Protein AF-A0A972LEQ0-F1 (afdb_monomer_lite)

Foldseek 3Di:
DPVVLVVQLVVLLCCCVVPVAPDPDPPRRVDHPVVSVVSSVVSSVD

Radius of gyration: 11.29 Å; chains: 1; bounding box: 19×27×24 Å

Secondary structure (DSSP, 8-state):
--HHHHHHHHHHHHHIIIII-S-SSTT-SSS-HHHHHHHHHHHHT-

Structure (mmCIF, N/CA/C/O backbone):
data_AF-A0A972LEQ0-F1
#
_entry.id   AF-A0A972LEQ0-F1
#
loop_
_atom_site.group_PDB
_atom_site.id
_atom_site.type_symbol
_atom_site.label_atom_id
_atom_site.label_alt_id
_atom_site.label_comp_id
_atom_site.label_asym_id
_atom_site.label_entity_id
_atom_site.label_seq_id
_atom_site.pdbx_PDB_ins_code
_atom_site.Cartn_x
_atom_site.Cartn_y
_atom_site.Cartn_z
_atom_site.occupancy
_atom_site.B_iso_or_equiv
_atom_site.auth_seq_id
_atom_site.auth_comp_id
_atom_site.auth_asym_id
_atom_site.auth_atom_id
_atom_site.pdbx_PDB_model_num
ATOM 1 N N . GLY A 1 1 ? 7.898 16.258 12.156 1.00 68.31 1 GLY A N 1
ATOM 2 C CA . GLY A 1 1 ? 7.787 15.156 11.185 1.00 68.31 1 GLY A CA 1
ATOM 3 C C . GLY A 1 1 ? 6.444 15.272 10.505 1.00 68.31 1 GLY A C 1
ATOM 4 O O . GLY A 1 1 ? 5.543 15.835 11.110 1.00 68.31 1 GLY A O 1
ATOM 5 N N . GLU A 1 2 ? 6.319 14.783 9.277 1.00 81.62 2 GLU A N 1
ATOM 6 C CA . GLU A 1 2 ? 5.076 14.822 8.484 1.00 81.62 2 GLU A CA 1
ATOM 7 C C . GLU A 1 2 ? 4.117 13.695 8.925 1.00 81.62 2 GLU A C 1
ATOM 9 O O . GLU A 1 2 ? 3.832 12.756 8.185 1.00 81.62 2 GLU A O 1
ATOM 14 N N . GLU A 1 3 ? 3.691 13.731 10.187 1.00 86.62 3 GLU A N 1
ATOM 15 C CA . GLU A 1 3 ? 2.954 12.636 10.834 1.00 86.62 3 GLU A CA 1
ATOM 16 C C . GLU A 1 3 ? 1.536 12.475 10.265 1.00 86.62 3 GLU A C 1
ATOM 18 O O . GLU A 1 3 ? 1.084 11.357 10.024 1.00 86.62 3 GLU A O 1
ATOM 23 N N . GLU A 1 4 ? 0.869 13.588 9.954 1.00 85.88 4 GLU A N 1
ATOM 24 C CA . GLU A 1 4 ? -0.446 13.589 9.304 1.00 85.88 4 GLU A CA 1
ATOM 25 C C . GLU A 1 4 ? -0.384 12.997 7.891 1.00 85.88 4 GLU A C 1
ATOM 27 O O . GLU A 1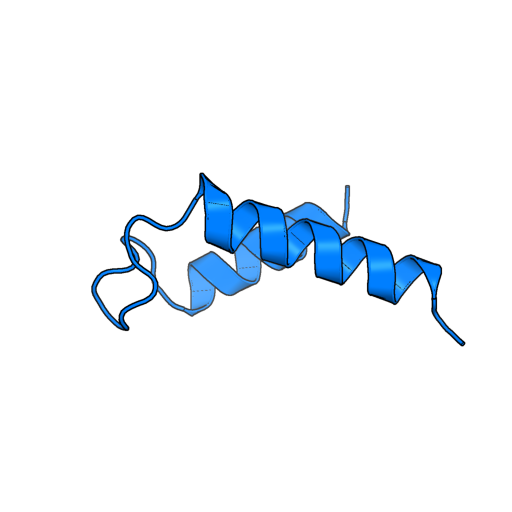 4 ? -1.195 12.140 7.543 1.00 85.88 4 GLU A O 1
ATOM 32 N N . ALA A 1 5 ? 0.620 13.380 7.094 1.00 86.06 5 ALA A N 1
ATOM 33 C CA . ALA A 1 5 ? 0.813 12.825 5.756 1.00 86.06 5 ALA A CA 1
ATOM 34 C C . ALA A 1 5 ? 1.103 11.315 5.807 1.00 86.06 5 ALA A C 1
ATOM 36 O O . ALA A 1 5 ? 0.543 10.547 5.022 1.00 86.06 5 ALA A O 1
ATOM 37 N N . GLY A 1 6 ? 1.924 10.877 6.769 1.00 87.81 6 GLY A N 1
ATOM 38 C CA . GLY A 1 6 ? 2.197 9.459 7.007 1.00 87.81 6 GLY A CA 1
ATOM 39 C C . GLY A 1 6 ? 0.929 8.666 7.327 1.00 87.81 6 GLY A C 1
ATOM 40 O O . GLY A 1 6 ? 0.671 7.643 6.694 1.00 87.81 6 GLY A O 1
ATOM 41 N N . GLN A 1 7 ? 0.090 9.175 8.234 1.00 89.62 7 GLN A N 1
ATOM 42 C CA . GLN A 1 7 ? -1.176 8.527 8.594 1.00 89.62 7 GLN A CA 1
ATOM 43 C C . GLN A 1 7 ? -2.156 8.440 7.418 1.00 89.62 7 GLN A C 1
ATOM 45 O O . GLN A 1 7 ? -2.860 7.437 7.276 1.00 89.62 7 GLN A O 1
ATOM 50 N N . THR A 1 8 ? -2.222 9.470 6.573 1.00 89.19 8 THR A N 1
ATOM 51 C CA . THR A 1 8 ? -3.090 9.474 5.386 1.00 89.19 8 THR A CA 1
ATOM 52 C C . THR A 1 8 ? -2.653 8.421 4.371 1.00 89.19 8 THR A C 1
ATOM 54 O O . THR A 1 8 ? -3.488 7.668 3.856 1.00 89.19 8 THR A O 1
ATOM 57 N N . ILE A 1 9 ? -1.345 8.304 4.121 1.00 89.31 9 ILE A N 1
ATOM 58 C CA . ILE A 1 9 ? -0.798 7.259 3.247 1.00 89.31 9 ILE A CA 1
ATOM 59 C C . ILE A 1 9 ? -1.065 5.872 3.833 1.00 89.31 9 ILE A C 1
ATOM 61 O O . ILE A 1 9 ? -1.541 4.991 3.119 1.00 89.31 9 ILE A O 1
ATOM 65 N N . GLU A 1 10 ? -0.824 5.676 5.127 1.00 90.31 10 GLU A N 1
ATOM 66 C CA . GLU A 1 10 ? -1.003 4.378 5.781 1.00 90.31 10 GLU A CA 1
ATOM 67 C C . GLU A 1 10 ? -2.458 3.892 5.720 1.00 90.31 10 GLU A C 1
ATOM 69 O O . GLU A 1 10 ? -2.723 2.751 5.333 1.00 90.31 10 GLU A O 1
ATOM 74 N N . LYS A 1 11 ? -3.423 4.778 5.992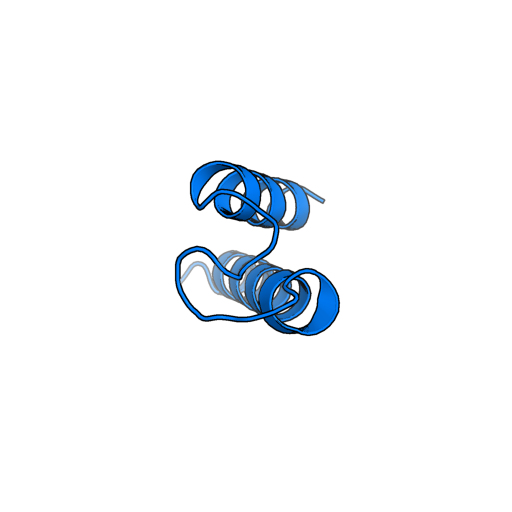 1.00 90.44 11 LYS A N 1
ATOM 75 C CA . LYS A 1 11 ? -4.856 4.481 5.830 1.00 90.44 11 LYS A CA 1
ATOM 76 C C . LYS A 1 11 ? -5.209 4.119 4.389 1.00 90.44 11 LYS A C 1
ATOM 78 O O . LYS A 1 11 ?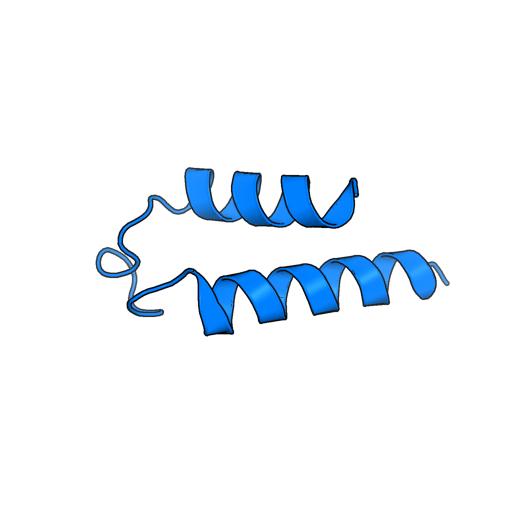 -5.930 3.149 4.165 1.00 90.44 11 LYS A O 1
ATOM 83 N N . SER A 1 12 ? -4.675 4.862 3.423 1.00 90.19 12 SER A N 1
ATOM 84 C CA . SER A 1 12 ? -4.930 4.627 1.998 1.00 90.19 12 SER A CA 1
ATOM 85 C C . SER A 1 12 ? -4.405 3.262 1.544 1.00 90.19 12 SER A C 1
ATOM 87 O O . SER A 1 12 ? -5.107 2.519 0.860 1.00 90.19 12 SER A O 1
ATOM 89 N N . VAL A 1 13 ? -3.202 2.879 1.978 1.00 89.62 13 VAL A N 1
ATOM 90 C CA . VAL A 1 13 ? -2.620 1.562 1.678 1.00 89.62 13 VAL A CA 1
ATOM 91 C C . VAL A 1 13 ? -3.425 0.436 2.333 1.00 89.62 13 VAL A C 1
ATOM 93 O O . VAL A 1 13 ? -3.684 -0.581 1.683 1.00 89.62 13 VAL A O 1
ATOM 96 N N . MET A 1 14 ? -3.868 0.605 3.584 1.00 90.12 14 MET A N 1
ATOM 97 C CA . MET A 1 14 ? -4.715 -0.384 4.267 1.00 90.12 14 MET A CA 1
ATOM 98 C C . MET A 1 14 ? -6.059 -0.595 3.558 1.00 90.12 14 MET A C 1
ATOM 100 O O . MET A 1 14 ? -6.490 -1.735 3.389 1.00 90.12 14 MET A O 1
ATOM 104 N N . GLU A 1 15 ? -6.706 0.480 3.106 1.00 90.25 15 GLU A N 1
ATOM 105 C CA . GLU A 1 15 ? -7.971 0.416 2.364 1.00 90.25 15 GLU A CA 1
ATOM 106 C C . GLU A 1 15 ? -7.791 -0.384 1.064 1.00 90.25 15 GLU A C 1
ATOM 108 O O . GLU A 1 15 ? -8.505 -1.363 0.829 1.00 90.25 15 GLU A O 1
ATO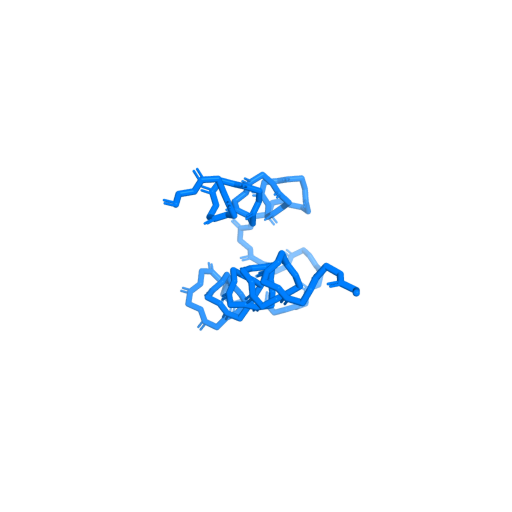M 113 N N . VAL A 1 16 ? -6.790 -0.027 0.250 1.00 88.75 16 VAL A N 1
ATOM 114 C CA . VAL A 1 16 ? -6.536 -0.676 -1.047 1.00 88.75 16 VAL A CA 1
ATOM 115 C C . VAL A 1 16 ? -6.188 -2.149 -0.869 1.00 88.75 16 VAL A C 1
ATOM 117 O O . VAL A 1 16 ? -6.775 -3.012 -1.526 1.00 88.75 16 VAL A O 1
ATOM 120 N N . THR A 1 17 ? -5.276 -2.460 0.051 1.00 86.88 17 THR A N 1
ATOM 121 C CA . THR A 1 17 ? -4.828 -3.842 0.263 1.00 86.88 17 THR A CA 1
ATOM 122 C C . THR A 1 17 ? -5.882 -4.733 0.911 1.00 86.88 17 THR A C 1
ATOM 124 O O . THR A 1 17 ? -5.929 -5.921 0.598 1.00 86.88 17 THR A O 1
ATOM 127 N N . GLY A 1 18 ? -6.743 -4.172 1.765 1.00 85.19 18 GLY A N 1
ATOM 128 C CA . GLY A 1 18 ? -7.781 -4.918 2.473 1.00 85.19 18 GLY A CA 1
ATOM 129 C C . GLY A 1 18 ? -9.103 -5.061 1.717 1.00 85.19 18 GLY A C 1
ATOM 130 O O . GLY A 1 18 ? -9.789 -6.066 1.897 1.00 85.19 18 GLY A O 1
ATOM 131 N N . LYS A 1 19 ? -9.486 -4.079 0.889 1.00 84.50 19 LYS A N 1
ATOM 132 C CA . LYS A 1 19 ? -10.817 -4.048 0.252 1.00 84.50 19 LYS A CA 1
ATOM 133 C C . LYS A 1 19 ? -10.795 -4.109 -1.271 1.00 84.50 19 LYS A C 1
ATOM 135 O O . LYS A 1 19 ? -11.766 -4.581 -1.858 1.00 84.50 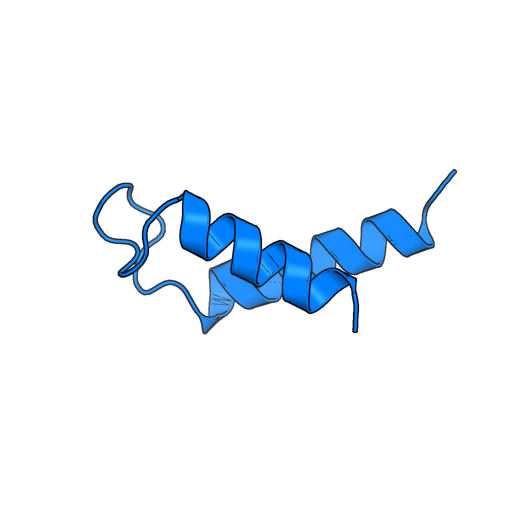19 LYS A O 1
ATOM 140 N N . HIS A 1 20 ? -9.732 -3.630 -1.915 1.00 81.88 20 HIS A N 1
ATOM 141 C CA . HIS A 1 20 ? -9.710 -3.470 -3.372 1.00 81.88 20 HIS A CA 1
ATOM 142 C C . HIS A 1 20 ? -8.936 -4.580 -4.092 1.00 81.88 20 HIS A C 1
ATOM 144 O O . HIS A 1 20 ? -9.220 -4.866 -5.253 1.00 81.88 20 HIS A O 1
ATOM 150 N N . LEU A 1 21 ? -8.002 -5.253 -3.419 1.00 81.81 21 LEU A N 1
ATOM 151 C CA . LEU A 1 21 ? -7.218 -6.339 -4.009 1.00 81.81 21 LEU A CA 1
ATOM 152 C C . LEU A 1 21 ? -7.868 -7.706 -3.770 1.00 81.81 21 LEU A C 1
ATOM 154 O O . LEU A 1 21 ? -8.151 -8.088 -2.639 1.00 81.81 21 LEU A O 1
ATOM 158 N N . LYS A 1 22 ? -8.033 -8.499 -4.838 1.00 77.00 22 LYS A N 1
ATOM 159 C CA . LYS A 1 22 ? -8.489 -9.901 -4.723 1.00 77.00 22 LYS A CA 1
ATOM 160 C C . LYS A 1 22 ? -7.421 -10.821 -4.129 1.00 77.00 22 LYS A C 1
ATOM 162 O O . LYS A 1 22 ? -7.738 -11.834 -3.513 1.00 77.00 22 LYS A O 1
ATOM 167 N N . SER A 1 23 ? -6.153 -10.508 -4.375 1.00 80.75 23 SER A N 1
ATOM 168 C CA . SER A 1 23 ? -5.000 -11.254 -3.880 1.00 80.75 23 SER A CA 1
ATOM 169 C C . SER A 1 23 ? -3.778 -10.343 -3.858 1.00 80.75 23 SER A C 1
ATOM 171 O O . SER A 1 23 ? -3.598 -9.545 -4.768 1.00 80.75 23 SER A O 1
ATOM 173 N N . LEU A 1 24 ? -2.910 -10.490 -2.859 1.00 81.81 24 LEU A N 1
ATOM 174 C CA . LEU A 1 24 ? -1.627 -9.776 -2.798 1.00 81.81 24 LEU A CA 1
ATOM 175 C C . LEU A 1 24 ? -0.537 -10.431 -3.663 1.00 81.81 24 LEU A C 1
ATOM 177 O O . LEU A 1 24 ? 0.561 -9.897 -3.790 1.00 81.81 24 LEU A O 1
ATOM 181 N N . ALA A 1 25 ? -0.817 -11.593 -4.260 1.00 81.44 25 ALA A N 1
ATOM 182 C CA . ALA A 1 25 ? 0.125 -12.250 -5.152 1.00 81.44 25 ALA A CA 1
ATOM 183 C C . ALA A 1 25 ? 0.259 -11.467 -6.469 1.00 81.44 25 ALA A C 1
ATOM 185 O O . ALA A 1 25 ? -0.741 -11.165 -7.130 1.00 81.44 25 ALA A O 1
ATOM 186 N N . ALA A 1 26 ? 1.501 -11.188 -6.875 1.00 75.19 26 ALA A N 1
ATOM 187 C CA . ALA A 1 26 ? 1.808 -10.513 -8.132 1.00 75.19 26 ALA A CA 1
ATOM 188 C C . ALA A 1 26 ? 1.127 -11.224 -9.317 1.00 75.19 26 ALA A C 1
ATOM 190 O O . ALA A 1 26 ? 1.198 -12.447 -9.453 1.00 75.19 26 ALA A O 1
ATOM 191 N N . GLY A 1 27 ? 0.411 -10.461 -10.147 1.00 74.50 27 GLY A N 1
ATOM 192 C CA . GLY A 1 27 ? -0.357 -10.993 -11.279 1.00 74.50 27 GLY A CA 1
ATOM 193 C C . GLY A 1 27 ? -1.719 -11.612 -10.927 1.00 74.50 27 GLY A C 1
ATOM 194 O O . GLY A 1 27 ? -2.453 -11.995 -11.831 1.00 74.50 27 GLY A O 1
ATOM 195 N N . ARG A 1 28 ? -2.100 -11.685 -9.641 1.00 79.44 28 ARG A N 1
ATOM 196 C CA . ARG A 1 28 ? -3.443 -12.117 -9.184 1.00 79.44 28 ARG A CA 1
ATOM 197 C C . ARG A 1 28 ? -4.231 -11.023 -8.461 1.00 79.44 28 ARG A C 1
ATOM 199 O O . ARG A 1 28 ? -5.331 -11.271 -7.974 1.00 79.44 28 ARG A O 1
ATOM 206 N N . MET A 1 29 ? -3.682 -9.813 -8.428 1.00 82.75 29 MET A N 1
ATOM 207 C CA . MET A 1 29 ? -4.276 -8.630 -7.802 1.00 82.75 29 MET A CA 1
ATOM 208 C C . MET A 1 29 ? -5.607 -8.212 -8.437 1.00 82.75 29 MET A C 1
ATOM 210 O O . MET A 1 29 ? -6.453 -7.636 -7.759 1.00 82.75 29 MET A O 1
ATOM 214 N N . GLY A 1 30 ? -5.815 -8.547 -9.715 1.00 79.31 30 GLY A N 1
ATOM 215 C CA . GLY A 1 30 ? -6.947 -8.061 -10.511 1.00 79.31 30 GLY A CA 1
ATOM 216 C C . GLY A 1 30 ? -6.731 -6.661 -11.094 1.00 79.31 30 GLY A C 1
ATOM 217 O O . GLY A 1 30 ? -7.594 -6.186 -11.820 1.00 79.31 30 GLY A O 1
ATOM 218 N N . TYR A 1 31 ? -5.575 -6.058 -10.805 1.00 83.12 31 TYR A N 1
ATOM 219 C CA . TYR A 1 31 ? -5.113 -4.752 -11.264 1.00 83.12 31 TYR A CA 1
ATOM 220 C C . TYR A 1 31 ? -3.620 -4.836 -11.579 1.00 83.12 31 TYR A C 1
ATOM 222 O O . TYR A 1 31 ? -2.905 -5.678 -11.021 1.00 83.12 31 TYR A O 1
ATOM 230 N N . THR A 1 32 ? -3.143 -3.964 -12.459 1.00 84.69 32 THR A N 1
ATOM 231 C CA . THR A 1 32 ? -1.709 -3.755 -12.657 1.00 84.69 32 THR A CA 1
ATOM 232 C C . THR A 1 32 ? -1.109 -3.010 -11.469 1.00 84.69 32 THR A C 1
ATOM 234 O O . THR A 1 32 ? -1.787 -2.273 -10.755 1.00 84.6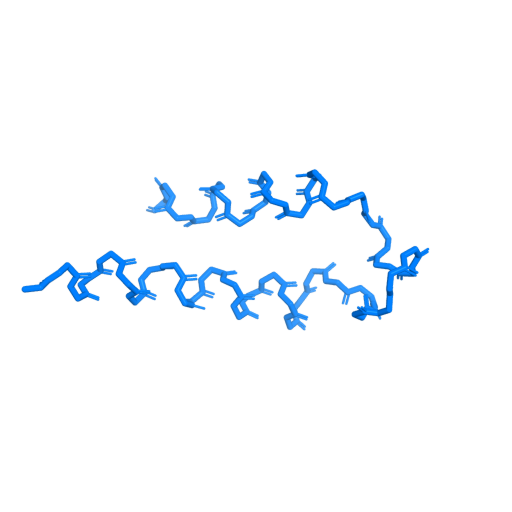9 32 THR A O 1
ATOM 237 N N . THR A 1 33 ? 0.193 -3.169 -11.256 1.00 85.00 33 THR A N 1
ATOM 238 C CA . THR A 1 33 ? 0.918 -2.456 -10.196 1.00 85.00 33 THR A CA 1
ATOM 239 C C . THR A 1 33 ? 0.801 -0.937 -10.338 1.00 85.00 33 THR A C 1
ATOM 241 O O . THR A 1 33 ? 0.775 -0.235 -9.332 1.00 85.00 33 THR A O 1
ATOM 244 N N . THR A 1 34 ? 0.682 -0.439 -11.573 1.00 88.50 34 THR A N 1
ATOM 245 C CA . THR A 1 34 ? 0.445 0.978 -11.874 1.00 88.50 34 THR A CA 1
ATOM 246 C C . THR A 1 34 ? -0.934 1.427 -11.401 1.00 88.50 34 THR A C 1
ATOM 248 O O . THR A 1 34 ? -1.021 2.369 -10.623 1.00 88.50 34 THR A O 1
ATOM 251 N N . GLU A 1 35 ? -1.996 0.707 -11.768 1.00 87.62 35 GLU A N 1
ATOM 252 C CA . GLU A 1 35 ? -3.367 1.049 -11.356 1.00 87.62 35 GLU A CA 1
ATOM 253 C C . GLU A 1 35 ? -3.546 1.018 -9.834 1.00 87.62 35 GLU A C 1
ATOM 255 O O . GLU A 1 35 ? -4.270 1.836 -9.270 1.00 87.62 35 GLU A O 1
ATOM 260 N N . VAL A 1 36 ? -2.868 0.094 -9.146 1.00 86.31 36 VAL A N 1
ATOM 261 C CA . VAL A 1 36 ? -2.868 0.043 -7.676 1.00 86.31 36 VAL A CA 1
ATOM 262 C C . VAL A 1 36 ? -2.177 1.274 -7.089 1.00 86.31 36 VAL A C 1
ATOM 264 O O . VAL A 1 36 ? -2.667 1.834 -6.110 1.00 86.31 36 VAL A O 1
ATOM 267 N N . GLY A 1 37 ? -1.075 1.729 -7.692 1.00 87.88 37 GLY A N 1
ATOM 268 C CA . GLY A 1 37 ? -0.395 2.965 -7.298 1.00 87.88 37 GLY A CA 1
ATOM 269 C C . GLY A 1 37 ? -1.273 4.203 -7.483 1.00 87.88 37 GLY A C 1
ATOM 270 O O . GLY A 1 37 ? -1.397 5.012 -6.562 1.00 87.88 37 GLY A O 1
ATOM 271 N N . ASP A 1 38 ? -1.950 4.305 -8.625 1.00 89.69 38 ASP A N 1
ATOM 272 C CA . ASP A 1 38 ? -2.877 5.403 -8.912 1.00 89.69 38 ASP A CA 1
ATOM 273 C C . ASP A 1 38 ? -4.069 5.402 -7.944 1.00 89.69 38 ASP A C 1
ATOM 275 O O . ASP A 1 38 ? -4.500 6.455 -7.469 1.00 89.69 38 ASP A O 1
ATOM 279 N N . MET A 1 39 ? -4.568 4.218 -7.577 1.00 88.62 39 MET A N 1
ATOM 280 C CA . MET A 1 39 ? -5.647 4.068 -6.600 1.00 88.62 39 MET A CA 1
ATOM 281 C C . MET A 1 39 ? -5.234 4.555 -5.208 1.00 88.62 39 MET A C 1
ATOM 283 O O . MET A 1 39 ? -5.990 5.287 -4.569 1.00 88.62 39 MET A O 1
ATOM 287 N N . VAL A 1 40 ? -4.031 4.192 -4.749 1.00 88.81 40 VAL A N 1
ATOM 288 C CA . VAL A 1 40 ? -3.487 4.686 -3.474 1.00 88.81 40 VAL A CA 1
ATOM 289 C C . VAL A 1 40 ? -3.300 6.203 -3.532 1.00 88.81 40 VAL A C 1
ATOM 291 O O . VAL A 1 40 ? -3.716 6.897 -2.610 1.00 88.81 40 VAL A O 1
ATOM 294 N N . SER A 1 41 ? -2.743 6.739 -4.622 1.00 88.81 41 SER A N 1
ATOM 295 C CA . SER A 1 41 ? -2.551 8.186 -4.786 1.00 88.81 41 SER A CA 1
ATOM 296 C C . SER A 1 41 ? -3.875 8.959 -4.750 1.00 88.81 41 SER A C 1
ATOM 298 O O . SER A 1 41 ? -3.970 9.976 -4.066 1.00 88.81 41 SER A O 1
ATOM 300 N N . GLY A 1 42 ? -4.922 8.449 -5.403 1.00 85.31 42 GLY A N 1
ATOM 301 C CA . GLY A 1 42 ? -6.249 9.068 -5.394 1.00 85.31 42 GLY A CA 1
ATOM 302 C C . GLY A 1 42 ? -6.938 9.076 -4.023 1.00 85.31 42 GLY A C 1
ATOM 303 O O . GLY A 1 42 ? -7.766 9.949 -3.767 1.00 85.31 42 GLY A O 1
ATOM 304 N N . LEU A 1 43 ? -6.600 8.134 -3.136 1.00 83.62 43 LEU A N 1
ATOM 305 C CA . LEU A 1 43 ? -7.111 8.088 -1.760 1.00 83.62 43 LEU A CA 1
ATOM 306 C C . LEU A 1 43 ? -6.401 9.082 -0.834 1.00 83.62 43 LEU A C 1
ATOM 308 O O . LEU A 1 43 ? -7.031 9.603 0.077 1.00 83.62 43 LEU A O 1
ATOM 312 N N . VAL A 1 44 ? -5.126 9.382 -1.096 1.00 79.94 44 VAL A N 1
ATOM 313 C CA . VAL A 1 44 ? -4.322 10.320 -0.291 1.00 79.94 44 VAL A CA 1
ATOM 314 C C . VAL A 1 44 ? -4.684 11.787 -0.564 1.00 79.94 44 VAL A C 1
ATOM 316 O O . VAL A 1 44 ? -4.449 12.643 0.282 1.00 79.94 44 VAL A O 1
ATOM 319 N N . ILE A 1 45 ? -5.252 12.089 -1.737 1.00 69.44 45 ILE A N 1
ATOM 320 C CA . ILE A 1 45 ? -5.596 13.457 -2.183 1.00 69.44 45 ILE A CA 1
ATOM 321 C C . ILE A 1 45 ? -7.032 13.866 -1.767 1.00 69.44 45 ILE A C 1
ATOM 323 O O . ILE A 1 45 ? -7.461 14.990 -2.029 1.00 69.44 45 ILE A O 1
ATOM 327 N N . LYS A 1 46 ? -7.787 12.971 -1.119 1.00 52.91 46 LYS A N 1
ATOM 328 C CA . LYS A 1 46 ? -9.158 13.211 -0.638 1.00 52.91 46 LYS A CA 1
ATOM 329 C C . LYS A 1 46 ? -9.201 13.598 0.833 1.00 52.91 46 LYS A C 1
ATOM 331 O O . LYS A 1 46 ? -10.074 14.434 1.154 1.00 52.91 46 LYS A O 1
#

Sequence (46 aa):
GEEEAGQTIEKSVMEVTGKHLKSLAAGRMGYTTTEVGDMVSGLVIK

pLDDT: mean 83.84, std 7.03, range [52.91, 90.44]